Protein AF-A0A5E4HME4-F1 (afdb_monomer)

Structure (mmCIF, N/CA/C/O backbone):
data_AF-A0A5E4HME4-F1
#
_entry.id   AF-A0A5E4HME4-F1
#
loop_
_atom_site.group_PDB
_atom_site.id
_atom_site.type_symbol
_atom_site.label_atom_id
_atom_site.label_alt_id
_atom_site.label_comp_id
_atom_site.label_asym_id
_atom_site.label_entity_id
_atom_site.label_seq_id
_atom_site.pdbx_PDB_ins_code
_atom_site.Cartn_x
_atom_site.Cartn_y
_atom_site.Cartn_z
_atom_site.occupancy
_atom_site.B_iso_or_equiv
_atom_site.auth_seq_id
_atom_site.auth_comp_id
_atom_site.auth_asym_id
_atom_site.auth_atom_id
_atom_site.pdbx_PDB_model_num
ATOM 1 N N . MET A 1 1 ? 23.259 -26.497 -23.000 1.00 46.31 1 MET A N 1
ATOM 2 C CA . MET A 1 1 ? 23.177 -25.104 -23.485 1.00 46.31 1 MET A CA 1
ATOM 3 C C . MET A 1 1 ? 22.238 -24.372 -22.546 1.00 46.31 1 MET A C 1
ATOM 5 O O . MET A 1 1 ? 21.036 -24.580 -22.628 1.00 46.31 1 MET A O 1
ATOM 9 N N . SER A 1 2 ? 22.791 -23.660 -21.564 1.00 50.34 2 SER A N 1
ATOM 10 C CA . SER A 1 2 ? 22.004 -22.946 -20.554 1.00 50.34 2 SER A CA 1
ATOM 11 C C . SER A 1 2 ? 21.319 -21.754 -21.215 1.00 50.34 2 SER A C 1
ATOM 13 O O . SER A 1 2 ? 21.975 -20.918 -21.834 1.00 50.34 2 SER A O 1
ATOM 15 N N . ASN A 1 3 ? 19.989 -21.737 -21.169 1.00 49.78 3 ASN A N 1
ATOM 16 C CA . ASN A 1 3 ? 19.166 -20.736 -21.830 1.00 49.78 3 ASN A CA 1
ATOM 17 C C . ASN A 1 3 ? 19.337 -19.374 -21.140 1.00 49.78 3 ASN A C 1
ATOM 19 O O . ASN A 1 3 ? 18.699 -19.098 -20.131 1.00 49.78 3 ASN A O 1
ATOM 23 N N . ALA A 1 4 ? 20.130 -18.485 -21.743 1.00 55.31 4 ALA A N 1
ATOM 24 C CA . ALA A 1 4 ? 20.348 -17.096 -21.310 1.00 55.31 4 ALA A CA 1
ATOM 25 C C . ALA A 1 4 ? 19.060 -16.236 -21.195 1.00 55.31 4 ALA A C 1
ATOM 27 O O . ALA A 1 4 ? 19.103 -15.081 -20.776 1.00 55.31 4 ALA A O 1
ATOM 28 N N . ARG A 1 5 ? 17.894 -16.777 -21.579 1.00 51.75 5 ARG A N 1
ATOM 29 C CA . ARG A 1 5 ? 16.586 -16.116 -21.455 1.00 51.75 5 ARG A CA 1
ATOM 30 C C . ARG A 1 5 ? 16.016 -16.156 -20.036 1.00 51.75 5 ARG A C 1
ATOM 32 O O . ARG A 1 5 ? 15.251 -15.258 -19.690 1.00 51.75 5 ARG A O 1
ATOM 39 N N . ASP A 1 6 ? 16.387 -17.141 -19.221 1.00 52.81 6 ASP A N 1
ATOM 40 C CA . ASP A 1 6 ? 15.893 -17.252 -17.842 1.00 52.81 6 ASP A CA 1
ATOM 41 C C . ASP A 1 6 ? 16.612 -16.276 -16.894 1.00 52.81 6 ASP A C 1
ATOM 43 O O . ASP A 1 6 ? 15.994 -15.701 -15.998 1.00 52.81 6 ASP A O 1
ATOM 47 N N . GLU A 1 7 ? 17.888 -15.980 -17.150 1.00 51.34 7 GLU A N 1
ATOM 48 C CA . GLU A 1 7 ? 18.689 -15.054 -16.335 1.00 51.34 7 GLU A CA 1
ATOM 49 C C . GLU A 1 7 ? 18.205 -13.596 -16.423 1.00 51.34 7 GLU A C 1
ATOM 51 O O . GLU A 1 7 ? 18.266 -12.858 -15.437 1.00 51.34 7 GLU A O 1
ATOM 56 N N . TYR A 1 8 ? 17.647 -13.184 -17.567 1.00 50.88 8 TYR A N 1
ATOM 57 C CA . TYR A 1 8 ? 17.122 -11.824 -17.750 1.00 50.88 8 TYR A CA 1
ATOM 58 C C . TYR A 1 8 ? 15.902 -11.534 -16.861 1.00 50.88 8 TYR A C 1
ATOM 60 O O . TYR A 1 8 ? 15.740 -10.415 -16.374 1.00 50.88 8 TYR A O 1
ATOM 68 N N . LYS A 1 9 ? 15.058 -12.541 -16.599 1.00 49.31 9 LYS A N 1
ATOM 69 C CA . LYS A 1 9 ? 13.903 -12.399 -15.694 1.00 49.31 9 LYS A CA 1
ATOM 70 C C . LYS A 1 9 ? 14.316 -12.376 -14.224 1.00 49.31 9 LYS A C 1
ATOM 72 O O . LYS A 1 9 ? 13.691 -11.678 -13.434 1.00 49.31 9 LYS A O 1
ATOM 77 N N . ILE A 1 10 ? 15.369 -13.108 -13.864 1.00 51.78 10 ILE A N 1
ATOM 78 C CA . ILE A 1 10 ? 15.854 -13.196 -12.479 1.00 51.78 10 ILE A CA 1
ATOM 79 C C . ILE A 1 10 ? 16.531 -11.885 -12.056 1.00 51.78 10 ILE A C 1
ATOM 81 O O . ILE A 1 10 ? 16.314 -11.421 -10.939 1.00 51.78 10 ILE A O 1
ATOM 85 N N . ASN A 1 11 ? 17.294 -11.244 -12.947 1.00 48.53 11 ASN A N 1
ATOM 86 C CA . ASN A 1 11 ? 17.940 -9.965 -12.634 1.00 48.53 11 ASN A CA 1
ATOM 87 C C . ASN A 1 11 ? 16.949 -8.793 -12.547 1.00 48.53 11 ASN A C 1
ATOM 89 O O . ASN A 1 11 ? 17.128 -7.925 -11.703 1.00 48.53 11 ASN A O 1
ATOM 93 N N . ALA A 1 12 ? 15.853 -8.803 -13.315 1.00 52.38 12 ALA A N 1
ATOM 94 C CA . ALA A 1 12 ? 14.797 -7.792 -13.187 1.00 52.38 12 ALA A CA 1
ATOM 95 C C . ALA A 1 12 ? 14.041 -7.853 -11.841 1.00 52.38 12 ALA A C 1
ATOM 97 O O . ALA A 1 12 ? 13.451 -6.860 -11.427 1.00 52.38 12 ALA A O 1
ATOM 98 N N . LEU A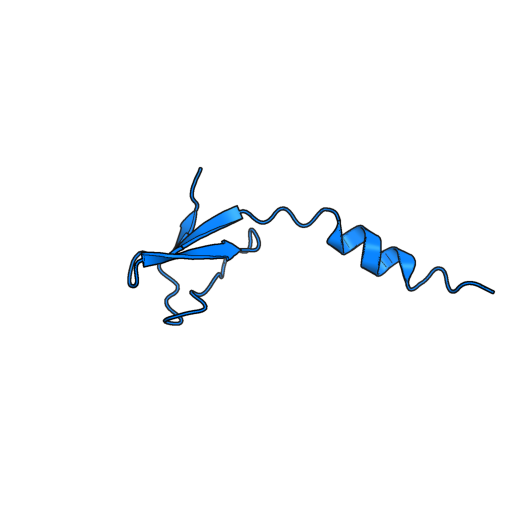 1 13 ? 14.063 -8.999 -11.149 1.00 55.78 13 LEU A N 1
ATOM 99 C CA . LEU A 1 13 ? 13.465 -9.174 -9.818 1.00 55.78 13 LEU A CA 1
ATOM 100 C C . LEU A 1 13 ? 14.397 -8.734 -8.676 1.00 55.78 13 LEU A C 1
ATOM 102 O O . LEU A 1 13 ? 13.919 -8.501 -7.568 1.00 55.78 13 LEU A O 1
ATOM 106 N N . ARG A 1 14 ? 15.714 -8.633 -8.918 1.00 55.41 14 ARG A N 1
ATOM 107 C CA . ARG A 1 14 ? 16.705 -8.277 -7.886 1.00 55.41 14 ARG A CA 1
ATOM 108 C C . ARG A 1 14 ? 16.700 -6.790 -7.522 1.00 55.41 14 ARG A C 1
ATOM 110 O O . ARG A 1 14 ? 17.030 -6.469 -6.387 1.00 55.41 14 ARG A O 1
ATOM 117 N N . ASP A 1 15 ? 16.257 -5.926 -8.433 1.00 60.31 15 ASP A N 1
ATOM 118 C CA . ASP A 1 15 ? 16.185 -4.467 -8.247 1.00 60.31 15 ASP A CA 1
ATOM 119 C C . ASP A 1 15 ? 14.755 -3.947 -8.026 1.00 60.31 15 ASP A C 1
ATOM 121 O O . ASP A 1 15 ? 14.477 -2.753 -8.159 1.00 60.31 15 ASP A O 1
ATOM 125 N N . ILE A 1 16 ? 13.812 -4.826 -7.674 1.00 67.44 16 ILE A N 1
ATOM 126 C CA . ILE A 1 16 ? 12.477 -4.378 -7.283 1.00 67.44 16 ILE A CA 1
ATOM 127 C C . ILE A 1 16 ? 12.566 -3.778 -5.881 1.00 67.44 16 ILE A C 1
ATOM 129 O O . ILE A 1 16 ? 12.461 -4.474 -4.871 1.00 67.44 16 ILE A O 1
ATOM 133 N N . HIS A 1 17 ? 12.753 -2.461 -5.830 1.00 73.75 17 HIS A N 1
ATOM 134 C CA . HIS A 1 17 ? 12.601 -1.693 -4.606 1.00 73.75 17 HIS A CA 1
ATOM 135 C C . HIS A 1 17 ? 11.142 -1.799 -4.157 1.00 73.75 17 HIS A C 1
ATOM 137 O O . HIS A 1 17 ? 10.252 -1.314 -4.850 1.00 73.75 17 HIS A O 1
ATOM 143 N N . LEU A 1 18 ? 10.886 -2.491 -3.049 1.00 80.69 18 LEU A N 1
ATOM 144 C CA . LEU A 1 18 ? 9.563 -2.551 -2.435 1.00 80.69 18 LEU A CA 1
ATOM 145 C C . LEU A 1 18 ? 9.520 -1.538 -1.294 1.00 80.69 18 LEU A C 1
ATOM 147 O O . LEU A 1 18 ? 10.279 -1.673 -0.336 1.00 80.69 18 LEU A O 1
ATOM 151 N N . ASP A 1 19 ? 8.612 -0.572 -1.385 1.00 84.50 19 ASP A N 1
ATOM 152 C CA . ASP A 1 19 ? 8.354 0.376 -0.304 1.00 84.50 19 ASP A CA 1
ATOM 153 C C . ASP A 1 19 ? 7.507 -0.303 0.781 1.00 84.50 19 ASP A C 1
ATOM 155 O O . ASP A 1 19 ? 6.600 -1.095 0.487 1.00 84.50 19 ASP A O 1
ATOM 159 N N . GLU A 1 20 ? 7.766 0.016 2.048 1.00 90.19 20 GLU A N 1
ATOM 160 C CA . GLU A 1 20 ? 6.834 -0.334 3.117 1.00 90.19 20 GLU A CA 1
ATOM 161 C C . GLU A 1 20 ? 5.602 0.570 3.036 1.00 90.19 20 GLU A C 1
ATOM 163 O O . GLU A 1 20 ? 5.689 1.794 2.987 1.00 90.19 20 GLU A O 1
ATOM 168 N N . CYS A 1 21 ? 4.424 -0.041 3.020 1.00 90.38 21 CYS A N 1
ATOM 169 C CA . CYS A 1 21 ? 3.144 0.634 2.880 1.00 90.38 21 CYS A CA 1
ATOM 170 C C . CYS A 1 21 ? 2.234 0.284 4.057 1.00 90.38 21 CYS A C 1
ATOM 172 O O . CYS A 1 21 ? 2.232 -0.842 4.558 1.00 90.38 21 CYS A O 1
ATOM 174 N N . ILE A 1 22 ? 1.398 1.237 4.464 1.00 92.81 22 ILE A N 1
ATOM 175 C CA . ILE A 1 22 ? 0.305 1.020 5.411 1.00 92.81 22 ILE A CA 1
ATOM 176 C C . ILE A 1 22 ? -1.020 1.461 4.792 1.00 92.81 22 ILE A C 1
ATOM 178 O O . IL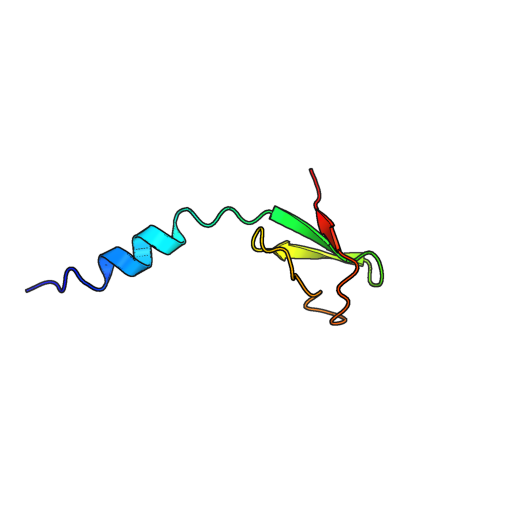E A 1 22 ? -1.152 2.572 4.274 1.00 92.81 22 ILE A O 1
ATOM 182 N N . CYS A 1 23 ? -2.025 0.591 4.848 1.00 94.50 23 CYS A N 1
ATOM 183 C CA . CYS A 1 23 ? -3.391 0.966 4.506 1.00 94.50 23 CYS A CA 1
ATOM 184 C C . CYS A 1 23 ? -3.991 1.796 5.642 1.00 94.50 23 CYS A C 1
ATOM 186 O O . CYS A 1 23 ? -4.013 1.358 6.791 1.00 94.50 23 CYS A O 1
ATOM 188 N N . ARG A 1 24 ? -4.500 2.984 5.322 1.00 93.50 24 ARG A N 1
ATOM 189 C CA . ARG A 1 24 ? -5.094 3.902 6.301 1.00 93.50 24 ARG A CA 1
ATOM 190 C C . ARG A 1 24 ? -6.492 3.490 6.756 1.00 93.50 24 ARG A C 1
ATOM 192 O O . ARG A 1 24 ? -6.890 3.899 7.838 1.00 93.50 24 ARG A O 1
ATOM 199 N N . ASP A 1 25 ? -7.187 2.660 5.982 1.00 94.56 25 ASP A N 1
ATOM 200 C CA . ASP A 1 25 ? -8.553 2.242 6.318 1.00 94.56 25 ASP A CA 1
ATOM 201 C C . ASP A 1 25 ? -8.587 1.030 7.254 1.00 94.56 25 ASP A C 1
ATOM 203 O O . ASP A 1 25 ? -9.391 0.987 8.177 1.00 94.56 25 ASP A O 1
ATOM 207 N N . CYS A 1 26 ? -7.709 0.042 7.039 1.00 94.88 26 CYS A N 1
ATOM 208 C CA . CYS A 1 26 ? -7.664 -1.176 7.862 1.00 94.88 26 CYS A CA 1
ATOM 209 C C . CYS A 1 26 ? -6.408 -1.301 8.736 1.00 94.88 26 CYS A C 1
ATOM 211 O O . CYS A 1 26 ? -6.310 -2.230 9.533 1.00 94.88 26 CYS A O 1
ATOM 213 N N . GLY A 1 27 ? -5.421 -0.414 8.575 1.00 93.12 27 GLY A N 1
ATOM 214 C CA . GLY A 1 27 ? -4.157 -0.460 9.316 1.0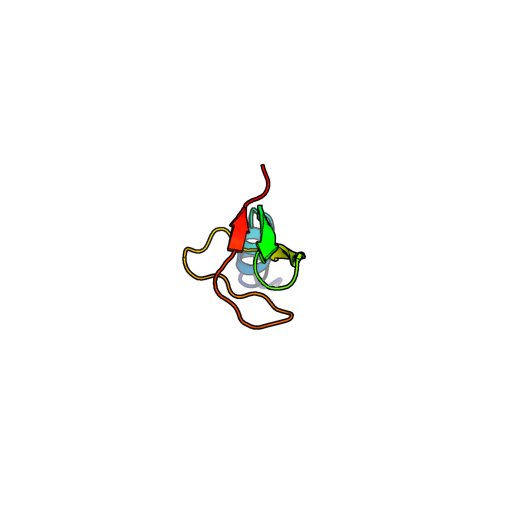0 93.12 27 GLY A CA 1
ATOM 215 C C . GLY A 1 27 ? -3.179 -1.548 8.859 1.00 93.12 27 GLY A C 1
ATOM 216 O O . GLY A 1 27 ? -2.111 -1.687 9.455 1.00 93.12 27 GLY A O 1
ATOM 217 N N . ASN A 1 28 ? -3.505 -2.317 7.814 1.00 93.75 28 ASN A N 1
ATOM 218 C CA . ASN A 1 28 ? -2.645 -3.398 7.341 1.00 93.75 28 ASN A CA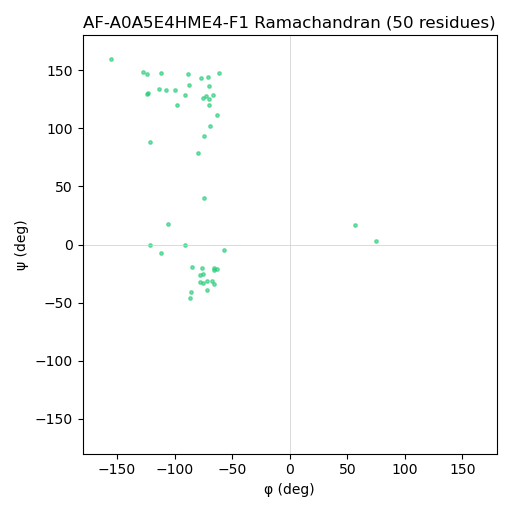 1
ATOM 219 C C . ASN A 1 28 ? -1.329 -2.858 6.763 1.00 93.75 28 ASN A C 1
ATOM 221 O O . ASN A 1 28 ? -1.344 -1.993 5.882 1.00 93.75 28 ASN A O 1
ATOM 225 N N . LYS A 1 29 ? -0.203 -3.406 7.226 1.00 92.62 29 LYS A N 1
ATOM 226 C CA . LYS A 1 29 ? 1.147 -3.079 6.751 1.00 92.62 29 LYS A CA 1
ATOM 227 C C . LYS A 1 29 ? 1.619 -4.146 5.770 1.00 92.62 29 LYS A C 1
ATOM 229 O O . LYS A 1 29 ? 1.486 -5.334 6.048 1.00 92.62 29 LYS A O 1
ATOM 234 N N . PHE A 1 30 ? 2.157 -3.742 4.630 1.00 89.31 30 PHE A N 1
ATOM 235 C CA . PHE A 1 30 ? 2.633 -4.662 3.598 1.00 89.31 30 PHE A CA 1
ATOM 236 C C . PHE A 1 30 ? 3.710 -3.998 2.740 1.00 89.31 30 PHE A C 1
ATOM 238 O O . PHE A 1 30 ? 3.815 -2.776 2.694 1.00 89.31 30 PHE A O 1
ATOM 245 N N . LYS A 1 31 ? 4.512 -4.809 2.051 1.00 87.25 31 LYS A N 1
ATOM 246 C CA . LYS A 1 31 ? 5.519 -4.320 1.105 1.00 87.25 31 LYS A CA 1
ATOM 247 C C . LYS A 1 31 ? 4.909 -4.225 -0.283 1.00 87.25 31 LYS A C 1
ATOM 249 O O . LYS A 1 31 ? 4.287 -5.181 -0.748 1.00 87.25 31 LYS A O 1
ATOM 254 N N . GLY A 1 32 ? 5.059 -3.073 -0.915 1.00 82.94 32 GLY A N 1
ATOM 255 C CA . GLY A 1 32 ? 4.401 -2.744 -2.165 1.00 82.94 32 GLY A CA 1
ATOM 256 C C . GLY A 1 32 ? 5.374 -2.272 -3.232 1.00 82.94 32 GLY A C 1
ATOM 257 O O . GLY A 1 32 ? 6.383 -1.641 -2.935 1.00 82.94 32 GLY A O 1
ATOM 258 N N . LEU A 1 33 ? 5.055 -2.556 -4.494 1.00 81.25 33 LEU A N 1
ATOM 259 C CA . LEU A 1 33 ? 5.755 -1.934 -5.614 1.00 81.25 33 LEU A CA 1
ATOM 260 C C . LEU A 1 33 ? 5.552 -0.406 -5.570 1.00 81.25 33 LEU A C 1
ATOM 262 O O . LEU A 1 33 ? 4.462 0.040 -5.211 1.00 81.25 33 LEU A O 1
ATOM 266 N N . PRO A 1 34 ? 6.524 0.407 -6.019 1.00 70.44 34 PRO A N 1
ATOM 267 C CA . PRO A 1 34 ? 6.424 1.864 -6.110 1.00 70.44 34 PRO A CA 1
ATOM 268 C C . PRO A 1 34 ? 5.527 2.287 -7.287 1.00 70.44 34 PRO A C 1
ATOM 270 O O . PRO A 1 34 ? 5.822 3.222 -8.026 1.00 70.44 34 PRO A O 1
ATOM 273 N N . VAL A 1 35 ? 4.424 1.575 -7.499 1.00 73.62 35 VAL A N 1
ATOM 274 C CA . VAL A 1 35 ? 3.432 1.857 -8.528 1.00 73.62 35 VAL A CA 1
ATOM 275 C C . VAL A 1 35 ? 2.392 2.829 -7.985 1.00 73.62 35 VAL A C 1
ATOM 277 O O . VAL A 1 35 ? 2.037 2.811 -6.810 1.00 73.62 35 VAL A O 1
ATOM 280 N N . ARG A 1 36 ? 1.879 3.687 -8.870 1.00 68.69 36 ARG A N 1
ATOM 281 C CA . ARG A 1 36 ? 0.865 4.704 -8.542 1.00 68.69 36 ARG A CA 1
ATOM 282 C C . ARG A 1 36 ? -0.470 4.121 -8.068 1.00 68.69 36 ARG A C 1
ATOM 284 O O . ARG A 1 36 ? -1.240 4.831 -7.434 1.00 68.69 36 ARG A O 1
ATOM 291 N N . TYR A 1 37 ? -0.736 2.861 -8.398 1.00 74.88 37 TYR A N 1
ATOM 292 C CA . TYR A 1 37 ? -1.990 2.172 -8.119 1.00 74.88 37 TYR A CA 1
ATOM 293 C C . TYR A 1 37 ? -1.691 0.941 -7.281 1.00 74.88 37 TYR A C 1
ATOM 295 O O . TYR A 1 37 ? -1.414 -0.133 -7.812 1.00 74.88 37 TYR A O 1
ATOM 303 N N . ILE A 1 38 ? -1.679 1.134 -5.967 1.00 84.69 38 ILE A N 1
ATOM 304 C CA . ILE A 1 38 ? -1.496 0.056 -5.007 1.00 84.69 38 ILE A CA 1
ATOM 305 C C . ILE A 1 38 ? -2.781 -0.114 -4.206 1.00 84.69 38 ILE A C 1
ATOM 307 O O . ILE A 1 38 ? -3.380 0.860 -3.749 1.00 84.69 38 ILE A O 1
ATOM 311 N N . GLU A 1 39 ? -3.208 -1.361 -4.065 1.00 90.69 39 GLU A N 1
ATOM 312 C CA . GLU A 1 39 ? -4.397 -1.731 -3.309 1.00 90.69 39 GLU A CA 1
ATOM 313 C C . GLU A 1 39 ? -3.989 -2.506 -2.067 1.00 90.69 39 GLU A C 1
ATOM 315 O O . GLU A 1 39 ? -3.008 -3.254 -2.055 1.00 90.69 39 GLU A O 1
ATOM 320 N N . CYS A 1 40 ? -4.762 -2.339 -1.001 1.00 92.12 40 CYS A N 1
ATOM 321 C CA . CYS A 1 40 ? -4.530 -3.073 0.221 1.00 92.12 40 CYS A CA 1
ATOM 322 C C . CYS A 1 40 ? -4.892 -4.543 -0.016 1.00 92.12 40 CYS A C 1
ATOM 324 O O . CYS A 1 40 ? -6.043 -4.826 -0.352 1.00 92.12 40 CYS A O 1
ATOM 326 N N . PRO A 1 41 ? -3.992 -5.502 0.247 1.00 90.75 41 PRO A N 1
ATOM 327 C CA . PRO A 1 41 ? -4.311 -6.916 0.071 1.00 90.75 41 PRO A CA 1
ATOM 328 C C . PRO A 1 41 ? -5.389 -7.417 1.047 1.00 90.75 41 PRO A C 1
ATOM 330 O O . PRO A 1 41 ? -6.024 -8.430 0.779 1.00 90.75 41 PRO A O 1
ATOM 333 N N . ALA A 1 42 ? -5.612 -6.714 2.164 1.00 92.25 42 ALA A N 1
ATOM 334 C CA . ALA A 1 42 ? -6.592 -7.102 3.176 1.00 92.25 42 ALA A CA 1
ATOM 335 C C . ALA A 1 42 ? -8.008 -6.581 2.878 1.00 92.25 42 ALA A C 1
ATOM 337 O O . ALA A 1 42 ? -8.973 -7.328 2.997 1.00 92.25 42 ALA A O 1
ATOM 338 N N . CYS A 1 43 ? -8.145 -5.304 2.501 1.00 93.94 43 CYS A N 1
ATOM 339 C CA . CYS A 1 43 ? -9.456 -4.658 2.339 1.00 93.94 43 CYS A CA 1
ATOM 340 C C . CYS A 1 43 ? -9.726 -4.101 0.935 1.00 93.94 43 CYS A C 1
ATOM 342 O O . CYS A 1 43 ? -10.788 -3.529 0.709 1.00 93.94 43 CYS A O 1
ATOM 344 N N . ARG A 1 44 ? -8.774 -4.230 0.002 1.00 92.31 44 ARG A N 1
ATOM 345 C CA . ARG A 1 44 ? -8.821 -3.675 -1.365 1.00 92.31 44 ARG A CA 1
ATOM 346 C C . ARG A 1 44 ? -9.017 -2.160 -1.450 1.00 92.31 44 ARG A C 1
ATOM 348 O O . ARG A 1 44 ? -9.323 -1.632 -2.510 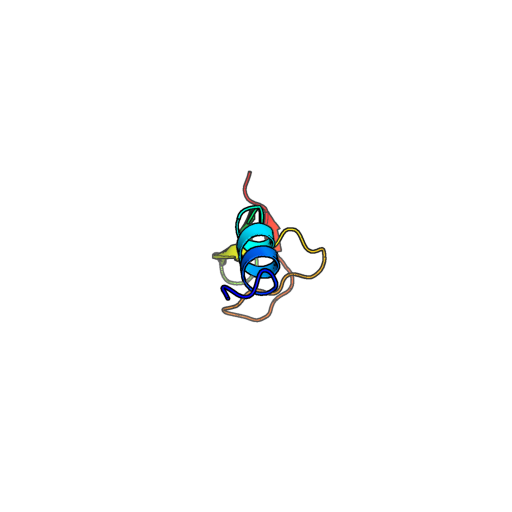1.00 92.31 44 ARG A O 1
ATOM 355 N N . SER A 1 45 ? -8.780 -1.447 -0.349 1.00 92.44 45 SER A N 1
ATOM 356 C CA . SER A 1 45 ? -8.724 0.010 -0.362 1.00 92.44 45 SER A CA 1
ATOM 357 C C . SER A 1 45 ? -7.471 0.515 -1.078 1.00 92.44 45 SER A C 1
ATOM 359 O O . SER A 1 45 ? -6.389 -0.054 -0.933 1.00 92.44 45 SER A O 1
ATOM 361 N N . THR A 1 46 ? -7.610 1.632 -1.787 1.00 90.94 46 THR A N 1
ATOM 362 C CA . THR A 1 46 ? -6.516 2.398 -2.398 1.00 90.94 46 THR A CA 1
ATOM 363 C C . THR A 1 46 ? -5.959 3.486 -1.470 1.00 90.94 46 THR A C 1
ATOM 365 O O . THR A 1 46 ? -5.046 4.216 -1.853 1.00 90.94 46 THR A O 1
ATOM 368 N N . ASN A 1 47 ? -6.495 3.631 -0.252 1.00 92.56 47 ASN A N 1
ATOM 369 C CA . ASN A 1 47 ? -6.060 4.629 0.727 1.00 92.56 47 ASN A CA 1
ATOM 370 C C . ASN A 1 4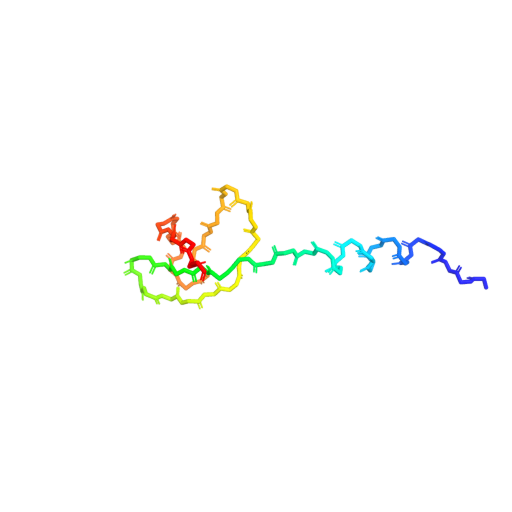7 ? -4.782 4.170 1.447 1.00 92.56 47 ASN A C 1
ATOM 372 O O . ASN A 1 47 ? -4.821 3.606 2.548 1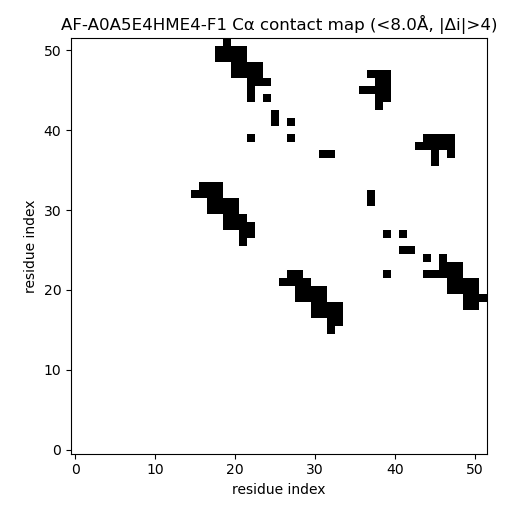.00 92.56 47 ASN A O 1
ATOM 376 N N . ILE A 1 48 ? -3.640 4.329 0.776 1.00 91.25 48 ILE A N 1
ATOM 377 C CA . ILE A 1 48 ? -2.363 3.734 1.187 1.00 91.25 48 ILE A CA 1
ATOM 378 C C . ILE A 1 48 ? -1.316 4.825 1.361 1.00 91.25 48 ILE A C 1
ATOM 380 O O . ILE A 1 48 ? -1.135 5.683 0.501 1.00 91.25 48 ILE A O 1
ATOM 384 N N . SER A 1 49 ? -0.625 4.801 2.496 1.00 90.06 49 SER A N 1
ATOM 385 C CA . SER A 1 49 ? 0.50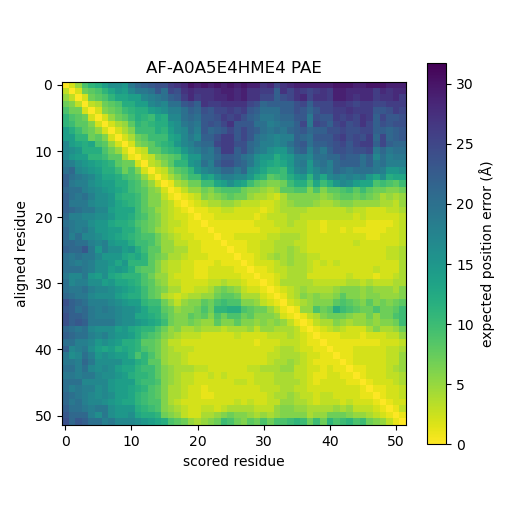1 5.687 2.783 1.00 90.06 49 SER A CA 1
ATOM 386 C C . SER A 1 49 ? 1.801 4.896 2.727 1.00 90.06 49 SER A C 1
ATOM 388 O O . SER A 1 49 ? 1.893 3.822 3.323 1.00 90.06 49 SER A O 1
ATOM 390 N N . LYS A 1 50 ? 2.806 5.442 2.039 1.00 85.62 50 LYS A N 1
ATOM 391 C CA . LYS A 1 50 ? 4.178 4.940 2.128 1.00 85.62 50 LYS A CA 1
ATOM 392 C C . LYS A 1 50 ? 4.745 5.280 3.502 1.00 85.62 50 LYS A C 1
ATOM 394 O O . LYS A 1 50 ? 4.523 6.385 4.004 1.00 85.62 50 LYS A O 1
ATOM 399 N N . LEU A 1 51 ? 5.422 4.320 4.108 1.00 79.31 51 LEU A N 1
ATOM 400 C CA . LEU A 1 51 ? 6.216 4.530 5.305 1.00 79.31 51 LEU A CA 1
ATOM 401 C C . LEU A 1 51 ? 7.629 4.956 4.872 1.00 79.31 51 LEU A C 1
ATOM 403 O O . LEU A 1 51 ? 8.120 4.435 3.870 1.00 79.31 51 LEU A O 1
ATOM 407 N N . PRO A 1 52 ? 8.218 5.955 5.552 1.00 71.12 52 PRO 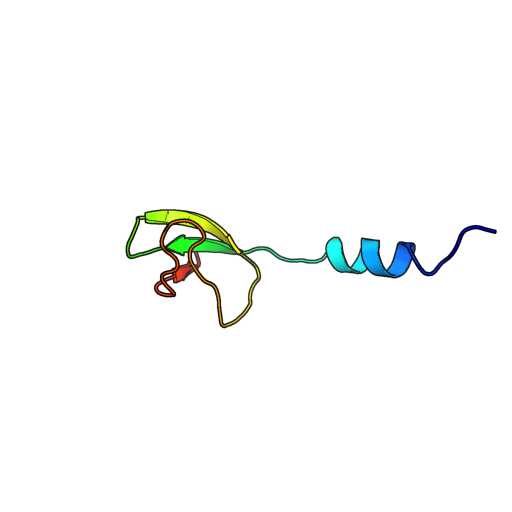A N 1
ATOM 408 C CA . PRO A 1 52 ? 9.578 6.412 5.286 1.00 71.12 52 PRO A CA 1
ATOM 409 C C . PRO A 1 52 ? 10.633 5.378 5.687 1.00 71.12 52 PRO A C 1
ATOM 411 O O . PRO A 1 52 ? 10.338 4.545 6.577 1.00 71.12 52 PRO A O 1
#

Radius of gyration: 15.18 Å; Cα contacts (8 Å, |Δi|>4): 67; chains: 1; bounding box: 33×32×33 Å

Foldseek 3Di:
DPPPVVVVVVVVVVPQDWFWKAAPPPRDIDTHGPDPQDADPVPRDSRMDTDD

Sequence (52 aa):
MSNARDEYKINALRDIHLDECICRDCGNKFKGLPVRYIECPACRSTNISKLP

Solvent-accessible surface area (backbone atoms only — not comparable to full-atom values): 3385 Å² total; per-residue (Å²): 133,85,66,74,70,58,56,60,60,55,57,63,61,74,72,61,68,59,44,48,32,32,23,74,85,81,63,51,71,48,76,34,68,87,54,96,81,56,61,32,92,86,77,64,46,64,56,60,44,77,56,134

Mean predicted aligned error: 10.08 Å

Secondary structure (DSSP, 8-state):
---HHHHHHHHHHHT--PEEEEETTT--EEEE-S-S----TTT----EEE--

pLDDT: mean 76.48, std 17.1, range [46.31, 94.88]

Nearest PDB structures (foldseek):
  7oo3-assembly1_L  TM=8.075E-01  e=7.430E-01  Sus scrofa
  2gmg-assembly1_A  TM=5.010E-01  e=7.338E-02  Pyrococcus furiosus DSM 3638
  8tug-assembly1_L  TM=7.093E-01  e=5.338E-01  Saccharomyces cerevisiae
  7pks-assembly1_L  TM=8.021E-01  e=1.347E+00  Sus scrofa domesticus
  4u56-assembly2_q0  TM=4.690E-01  e=4.676E-01  Saccharomyces cerevisiae S288C